Protein AF-A0A822CMD4-F1 (afdb_monomer_lite)

Structure (mmCIF, N/CA/C/O backbone):
data_AF-A0A822CMD4-F1
#
_entry.id   AF-A0A822CMD4-F1
#
loop_
_atom_site.group_PDB
_atom_site.id
_atom_site.type_symbol
_atom_site.label_atom_id
_atom_site.label_alt_id
_atom_site.label_comp_id
_atom_site.label_asym_id
_atom_site.label_entity_id
_atom_site.label_seq_id
_atom_site.pdbx_PDB_ins_code
_atom_site.Cartn_x
_atom_site.Cartn_y
_atom_site.Cartn_z
_atom_site.occupancy
_atom_site.B_iso_or_equiv
_atom_site.auth_seq_id
_atom_site.auth_comp_id
_atom_site.auth_asym_id
_atom_site.auth_atom_id
_atom_site.pdbx_PDB_model_num
ATOM 1 N N . ASP A 1 1 ? -13.955 -6.738 2.606 1.00 88.06 1 ASP A N 1
ATOM 2 C CA . ASP A 1 1 ? -14.002 -7.348 1.268 1.00 88.06 1 ASP A CA 1
ATOM 3 C C . ASP A 1 1 ? -12.618 -7.255 0.629 1.00 88.06 1 ASP A C 1
ATOM 5 O O . ASP A 1 1 ? -11.969 -6.223 0.788 1.00 88.06 1 ASP A O 1
ATOM 9 N N . ARG A 1 2 ? -12.146 -8.330 -0.015 1.00 91.56 2 ARG A N 1
ATOM 10 C CA . ARG A 1 2 ? -10.831 -8.388 -0.678 1.00 91.56 2 ARG A CA 1
ATOM 11 C C . ARG A 1 2 ? -10.803 -7.460 -1.897 1.00 91.56 2 ARG A C 1
ATOM 13 O O . ARG A 1 2 ? -9.840 -6.720 -2.068 1.00 91.56 2 ARG A O 1
ATOM 20 N N . SER A 1 3 ? -11.845 -7.481 -2.724 1.00 92.69 3 SER A N 1
ATOM 21 C CA . SER A 1 3 ? -11.917 -6.702 -3.971 1.00 92.69 3 SER A CA 1
ATOM 22 C C . SER A 1 3 ? -11.834 -5.196 -3.704 1.00 92.69 3 SER A C 1
ATOM 24 O O . SER A 1 3 ? -10.973 -4.516 -4.256 1.00 92.69 3 SER A O 1
ATOM 26 N N . LEU A 1 4 ? -12.649 -4.703 -2.769 1.00 94.25 4 LEU A N 1
ATOM 27 C CA . LEU A 1 4 ? -12.716 -3.292 -2.395 1.00 94.25 4 LEU A CA 1
ATOM 28 C C . LEU A 1 4 ? -11.395 -2.768 -1.819 1.00 94.25 4 LEU A C 1
ATOM 30 O O . LEU A 1 4 ? -10.968 -1.657 -2.127 1.00 94.25 4 LEU A O 1
ATOM 34 N N . LEU A 1 5 ? -10.728 -3.564 -0.976 1.00 93.81 5 LEU A N 1
ATOM 35 C CA . LEU A 1 5 ? -9.441 -3.166 -0.410 1.00 93.81 5 LEU A CA 1
ATOM 36 C C . LEU A 1 5 ? -8.370 -3.071 -1.505 1.00 93.81 5 LEU A C 1
ATOM 38 O O . LEU A 1 5 ? -7.602 -2.111 -1.511 1.00 93.81 5 LEU A O 1
ATOM 42 N N . LEU A 1 6 ? -8.344 -4.010 -2.456 1.00 93.62 6 LEU A N 1
ATOM 43 C CA . LEU A 1 6 ? -7.427 -3.957 -3.597 1.00 93.62 6 LEU A CA 1
ATOM 44 C C . LEU A 1 6 ? -7.693 -2.733 -4.485 1.00 93.62 6 LEU A C 1
ATOM 46 O O . LEU A 1 6 ? -6.749 -2.056 -4.889 1.00 93.62 6 LEU A O 1
ATOM 50 N N . GLU A 1 7 ? -8.959 -2.417 -4.752 1.00 94.62 7 GLU A N 1
ATOM 51 C CA . GLU A 1 7 ? -9.352 -1.226 -5.509 1.00 94.62 7 GLU A CA 1
ATOM 52 C C . GLU A 1 7 ? -8.893 0.060 -4.813 1.00 94.62 7 GLU A C 1
ATOM 54 O O . GLU A 1 7 ? -8.240 0.898 -5.432 1.00 94.62 7 GLU A O 1
ATOM 59 N N . ALA A 1 8 ? -9.110 0.179 -3.502 1.00 95.56 8 ALA A N 1
ATOM 60 C CA . ALA A 1 8 ? -8.611 1.312 -2.727 1.00 95.56 8 ALA A CA 1
ATOM 61 C C . ALA A 1 8 ? -7.078 1.445 -2.825 1.00 95.56 8 ALA A C 1
ATOM 63 O O . ALA A 1 8 ? -6.555 2.547 -3.006 1.00 95.56 8 ALA A O 1
ATOM 64 N N . LYS A 1 9 ? -6.334 0.332 -2.768 1.00 94.81 9 LYS A N 1
ATOM 65 C CA . LYS A 1 9 ? -4.873 0.354 -2.953 1.00 94.81 9 LYS A CA 1
ATOM 66 C C . LYS A 1 9 ? -4.467 0.776 -4.368 1.00 94.81 9 LYS A C 1
ATOM 68 O O . LYS A 1 9 ? -3.518 1.545 -4.506 1.00 94.81 9 LYS A O 1
ATOM 73 N N . ARG A 1 10 ? -5.188 0.330 -5.400 1.00 94.19 10 ARG A N 1
ATOM 74 C CA . ARG A 1 10 ? -4.987 0.727 -6.807 1.00 94.19 10 ARG A CA 1
ATOM 75 C C . ARG A 1 10 ? -5.275 2.208 -7.050 1.00 94.19 10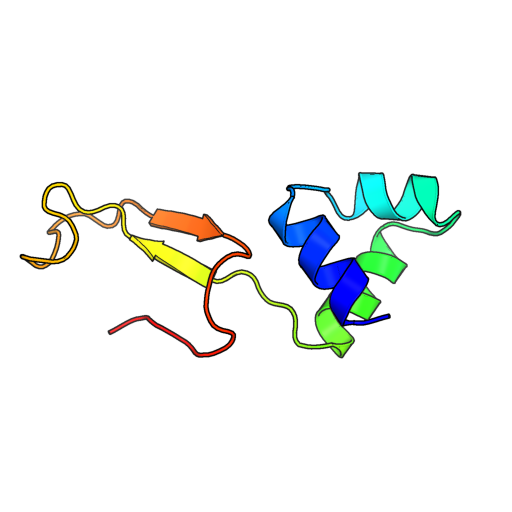 ARG A C 1
ATOM 77 O O . ARG A 1 10 ? -4.566 2.846 -7.821 1.00 94.19 10 ARG A O 1
ATOM 84 N N . LEU A 1 11 ? -6.251 2.771 -6.346 1.00 95.75 11 LEU A N 1
ATOM 85 C CA . LEU A 1 11 ? -6.552 4.206 -6.356 1.00 95.75 11 LEU A CA 1
ATOM 86 C C . LEU A 1 11 ? -5.533 5.048 -5.562 1.00 95.75 11 LEU A C 1
ATOM 88 O O . LEU A 1 11 ? -5.625 6.272 -5.554 1.00 95.75 11 LEU A O 1
ATOM 92 N N . GLY A 1 12 ? -4.558 4.416 -4.898 1.00 94.81 12 GLY A N 1
ATOM 93 C CA . GLY A 1 12 ? -3.486 5.102 -4.176 1.00 94.81 12 GLY A CA 1
ATOM 94 C C . GLY A 1 12 ? -3.783 5.392 -2.704 1.00 94.81 12 GLY A C 1
ATOM 95 O O . GLY A 1 12 ? -3.000 6.088 -2.056 1.00 94.81 12 GLY A O 1
ATOM 96 N N . PHE A 1 13 ? -4.863 4.849 -2.130 1.00 96.38 13 PHE A N 1
ATOM 97 C CA . PHE A 1 13 ? -5.134 5.030 -0.705 1.00 96.38 13 PHE A CA 1
ATOM 98 C C . PHE A 1 13 ? -4.084 4.313 0.157 1.00 96.38 13 PHE A C 1
ATOM 100 O O . PHE A 1 13 ? -3.813 3.113 0.020 1.00 96.38 13 PHE A O 1
ATOM 107 N N . SER A 1 14 ? -3.494 5.048 1.096 1.00 95.69 14 SER A N 1
ATOM 108 C CA . SER A 1 14 ? -2.610 4.492 2.125 1.00 95.69 14 SER A CA 1
ATOM 109 C C . SER A 1 14 ? -3.390 3.680 3.164 1.00 95.69 14 SER A C 1
ATOM 111 O O . SER A 1 14 ? -4.567 3.938 3.421 1.00 95.69 14 SER A O 1
ATOM 113 N N . ASP A 1 15 ? -2.712 2.733 3.821 1.00 95.50 15 ASP A N 1
ATOM 114 C CA . ASP A 1 15 ? -3.312 1.918 4.890 1.00 95.50 15 ASP A CA 1
ATOM 115 C C . ASP A 1 15 ? -3.787 2.825 6.050 1.00 95.50 15 ASP A C 1
ATOM 117 O O . ASP A 1 15 ? -4.836 2.582 6.646 1.00 95.50 15 ASP A O 1
ATOM 121 N N . LYS A 1 16 ? -3.086 3.946 6.285 1.00 96.69 16 LYS A N 1
ATOM 122 C CA . LYS A 1 16 ? -3.468 5.017 7.220 1.00 96.69 16 LYS A CA 1
ATOM 123 C C . LYS A 1 16 ? -4.736 5.779 6.823 1.00 96.69 16 LYS A C 1
ATOM 125 O O . LYS A 1 16 ? -5.491 6.206 7.691 1.00 96.69 16 LYS A O 1
ATOM 130 N N . GLN A 1 17 ? -4.965 6.028 5.535 1.00 97.06 17 GLN A N 1
ATOM 131 C CA . GLN A 1 17 ? -6.208 6.667 5.085 1.00 97.06 17 GLN A CA 1
ATOM 132 C C . GLN A 1 17 ? -7.376 5.694 5.217 1.00 97.06 17 GLN A C 1
ATOM 134 O O . GLN A 1 17 ? -8.400 6.052 5.790 1.00 97.06 17 GLN A O 1
ATOM 139 N N . ILE A 1 18 ? -7.195 4.452 4.765 1.00 96.00 18 ILE A N 1
ATOM 140 C CA . ILE A 1 18 ? -8.207 3.395 4.872 1.00 96.00 18 ILE A CA 1
ATOM 141 C C . ILE A 1 18 ? -8.596 3.179 6.338 1.00 96.00 18 ILE A C 1
ATOM 143 O O . ILE A 1 18 ? -9.781 3.124 6.657 1.00 96.00 18 ILE A O 1
ATOM 147 N N . SER A 1 19 ? -7.621 3.137 7.251 1.00 96.62 19 SER A N 1
ATOM 148 C CA . SER A 1 19 ? -7.893 2.920 8.673 1.00 96.62 19 SER A CA 1
ATOM 149 C C . SER A 1 19 ? -8.760 4.018 9.294 1.00 96.62 19 SER A C 1
ATOM 151 O O . SER A 1 19 ? -9.661 3.704 10.071 1.00 96.62 19 SER A O 1
ATOM 153 N N . LYS A 1 20 ? -8.573 5.283 8.887 1.00 96.94 20 LYS A N 1
ATOM 154 C CA . LYS A 1 20 ? -9.422 6.407 9.313 1.00 96.94 20 LYS A CA 1
ATOM 155 C C . LYS A 1 20 ? -10.876 6.240 8.875 1.00 96.94 20 LYS A C 1
ATOM 157 O O . LYS A 1 20 ? -11.767 6.452 9.689 1.00 96.94 20 LYS A O 1
ATOM 162 N N . TYR A 1 21 ? -11.120 5.853 7.622 1.00 94.44 21 TYR A N 1
ATOM 163 C CA . TYR A 1 21 ? -12.483 5.676 7.104 1.00 94.44 21 TYR A CA 1
ATOM 164 C C . TYR A 1 21 ? -13.167 4.418 7.651 1.00 94.44 21 TYR A C 1
ATOM 166 O O . TYR A 1 21 ? -14.380 4.404 7.825 1.00 94.44 21 TYR A O 1
ATOM 174 N N . CYS A 1 22 ? -12.395 3.377 7.967 1.00 92.75 22 CYS A N 1
ATOM 175 C CA . CYS A 1 22 ? -12.905 2.139 8.552 1.00 92.75 22 CYS A CA 1
ATOM 176 C C . CYS A 1 22 ? -12.997 2.167 10.090 1.00 92.75 22 CYS A C 1
ATOM 178 O O . CYS A 1 22 ? -13.395 1.165 10.680 1.00 92.75 22 CYS A O 1
ATOM 180 N N . GLY A 1 23 ? -12.597 3.262 10.753 1.00 94.75 23 GLY A N 1
ATOM 181 C CA . GLY A 1 23 ? -12.601 3.361 12.219 1.00 94.75 23 GLY A CA 1
ATOM 182 C C . GLY A 1 23 ? -11.693 2.333 12.903 1.00 94.75 23 GLY A C 1
ATOM 183 O O . GLY A 1 23 ? -12.018 1.822 13.973 1.00 94.75 23 GLY A O 1
ATOM 184 N N . THR A 1 24 ? -10.574 1.977 12.271 1.00 95.69 24 THR A N 1
ATOM 185 C CA . THR A 1 24 ? -9.652 0.937 12.744 1.00 95.69 24 THR A CA 1
ATOM 186 C C . THR A 1 24 ? -8.213 1.449 12.832 1.00 95.69 24 THR A C 1
ATOM 188 O O . THR A 1 24 ? -7.934 2.618 12.575 1.00 95.69 24 THR A O 1
ATOM 191 N N . THR A 1 25 ? -7.278 0.586 13.225 1.00 96.88 25 THR A N 1
ATOM 192 C CA . THR A 1 25 ? -5.852 0.919 13.272 1.00 96.88 25 THR A CA 1
ATOM 193 C C . THR A 1 25 ? -5.181 0.599 11.940 1.00 96.88 25 THR A C 1
ATOM 195 O O . THR A 1 25 ? -5.570 -0.322 11.223 1.00 96.88 25 THR A O 1
ATOM 198 N N . GLU A 1 26 ? -4.135 1.351 11.599 1.00 96.38 26 GLU A N 1
ATOM 199 C CA . GLU A 1 26 ? -3.330 1.095 10.396 1.00 96.38 26 GLU A CA 1
ATOM 200 C C . GLU A 1 26 ? -2.735 -0.323 10.390 1.00 96.38 26 GLU A C 1
ATOM 202 O O . GLU A 1 26 ? -2.739 -0.993 9.357 1.00 96.38 26 GLU A O 1
ATOM 207 N N . LEU A 1 27 ? -2.312 -0.816 11.560 1.00 96.69 27 LEU A N 1
ATOM 208 C CA . LEU A 1 27 ? -1.813 -2.183 11.728 1.00 96.69 27 LEU A CA 1
ATOM 209 C C . LEU A 1 27 ? -2.847 -3.227 11.299 1.00 96.69 27 LEU A C 1
ATOM 211 O O . LEU A 1 27 ? -2.508 -4.135 10.547 1.00 96.69 27 LEU A O 1
ATOM 215 N N . LYS A 1 28 ? -4.116 -3.059 11.686 1.00 96.12 28 LYS A N 1
ATOM 216 C CA . LYS A 1 28 ? -5.183 -4.006 11.344 1.00 96.12 28 LYS A CA 1
ATOM 217 C C . LYS A 1 28 ? -5.478 -4.043 9.842 1.00 96.12 28 LYS A C 1
ATOM 219 O O . LYS A 1 28 ? -5.741 -5.112 9.287 1.00 96.12 28 LYS A O 1
ATOM 224 N N . VAL A 1 29 ? -5.384 -2.898 9.160 1.00 95.75 29 VAL A N 1
ATOM 225 C CA . VAL A 1 29 ? -5.484 -2.828 7.690 1.00 95.75 29 VAL A CA 1
ATOM 226 C C . VAL A 1 29 ? -4.287 -3.521 7.032 1.00 95.75 29 VAL A C 1
ATOM 228 O O . VAL A 1 29 ? -4.474 -4.316 6.113 1.00 95.75 29 VAL A O 1
ATOM 231 N N . CYS A 1 30 ? -3.071 -3.283 7.530 1.00 95.25 30 CYS A N 1
ATOM 232 C CA . CYS A 1 30 ? -1.849 -3.919 7.030 1.00 95.25 30 CYS A CA 1
ATOM 233 C C . CYS A 1 30 ? -1.877 -5.449 7.205 1.00 95.25 30 CYS A C 1
ATOM 235 O O . CYS A 1 30 ? -1.528 -6.186 6.281 1.00 95.25 30 CYS A O 1
ATOM 237 N N . GLU A 1 31 ? -2.336 -5.941 8.355 1.00 95.81 31 GLU A N 1
ATOM 238 C CA . GLU A 1 31 ? -2.538 -7.369 8.619 1.00 95.81 31 GLU A CA 1
ATOM 239 C C . GLU A 1 31 ? -3.572 -7.974 7.674 1.00 95.81 31 GLU A C 1
ATOM 241 O O . GLU A 1 31 ? -3.288 -8.985 7.036 1.00 95.81 31 GLU A O 1
ATOM 246 N N . SER A 1 32 ? -4.726 -7.320 7.509 1.00 94.19 32 SER A N 1
ATOM 247 C CA . SER A 1 32 ? -5.773 -7.768 6.580 1.00 94.19 32 SER A CA 1
ATOM 248 C C . SER A 1 32 ? -5.242 -7.852 5.146 1.00 94.19 32 SER A C 1
ATOM 250 O O . SER A 1 32 ? -5.441 -8.850 4.456 1.00 94.19 32 SER A O 1
ATOM 252 N N . ARG A 1 33 ? -4.487 -6.838 4.703 1.00 94.00 33 ARG A N 1
ATOM 253 C CA . ARG A 1 33 ? -3.843 -6.809 3.383 1.00 94.00 33 ARG A CA 1
ATOM 254 C C . ARG A 1 33 ? -2.882 -7.992 3.198 1.00 94.00 33 ARG A C 1
ATOM 256 O O . ARG A 1 33 ? -2.930 -8.658 2.166 1.00 94.00 33 ARG A O 1
ATOM 263 N N . LYS A 1 34 ? -2.053 -8.294 4.205 1.00 92.19 34 LYS A N 1
ATOM 264 C CA . LYS A 1 34 ? -1.134 -9.449 4.198 1.00 92.19 34 LYS A CA 1
ATOM 265 C C . LYS A 1 34 ? -1.874 -10.789 4.198 1.00 92.19 34 LYS A C 1
ATOM 267 O O . LYS A 1 34 ? -1.474 -11.680 3.456 1.00 92.19 34 LYS A O 1
ATOM 272 N N . GLN A 1 35 ? -2.941 -10.923 4.986 1.00 93.81 35 GLN A N 1
ATOM 273 C CA . GLN A 1 35 ? -3.773 -12.132 5.045 1.00 93.81 35 GLN A CA 1
ATOM 274 C C . GLN A 1 35 ? -4.436 -12.436 3.699 1.00 93.81 35 GLN A C 1
ATOM 276 O O . GLN A 1 35 ? -4.519 -13.593 3.304 1.00 93.81 35 GLN A O 1
ATOM 281 N N . PHE A 1 36 ? -4.841 -11.405 2.954 1.00 91.00 36 PHE A N 1
ATOM 282 C CA . PHE A 1 36 ? -5.380 -11.561 1.600 1.00 91.00 36 PHE A CA 1
ATOM 283 C C . PHE A 1 36 ? -4.322 -11.781 0.509 1.00 91.00 36 PHE A C 1
ATOM 285 O O . PHE A 1 36 ? -4.678 -11.832 -0.672 1.00 91.00 36 PHE A O 1
ATOM 292 N N . GLY A 1 37 ? -3.039 -11.861 0.877 1.00 89.25 37 GLY A N 1
ATOM 293 C CA . GLY A 1 37 ? -1.934 -12.00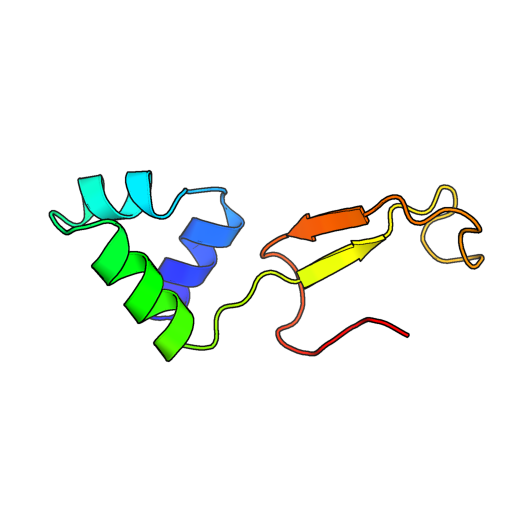4 -0.068 1.00 89.25 37 GLY A CA 1
ATOM 294 C C . GLY A 1 37 ? -1.675 -10.760 -0.922 1.00 89.25 37 GLY A C 1
ATOM 295 O O . GLY A 1 37 ? -0.910 -10.839 -1.873 1.00 89.25 37 GLY A O 1
ATOM 296 N N . MET A 1 38 ? -2.268 -9.605 -0.595 1.00 89.50 38 MET A N 1
ATOM 297 C CA . MET A 1 38 ? -2.118 -8.384 -1.389 1.00 89.50 38 MET A CA 1
ATOM 298 C C . MET A 1 38 ? -0.735 -7.768 -1.181 1.00 89.50 38 MET A C 1
ATOM 300 O O . MET A 1 38 ? -0.465 -7.061 -0.195 1.00 89.50 38 MET A O 1
ATOM 304 N N . ARG A 1 39 ? 0.145 -8.012 -2.142 1.00 89.31 39 ARG A N 1
ATOM 305 C CA . ARG A 1 39 ? 1.475 -7.415 -2.210 1.00 89.31 39 ARG A CA 1
ATOM 306 C C . ARG A 1 39 ? 1.532 -6.521 -3.438 1.00 89.31 39 ARG A C 1
ATOM 308 O O . ARG A 1 39 ? 1.007 -6.904 -4.477 1.00 89.31 39 ARG A O 1
ATOM 315 N N . PRO A 1 40 ? 2.117 -5.324 -3.329 1.00 90.69 40 PRO A N 1
ATOM 316 C CA . PRO A 1 40 ? 2.346 -4.542 -4.521 1.00 90.69 40 PRO A CA 1
ATOM 317 C C . PRO A 1 40 ? 3.430 -5.212 -5.372 1.00 90.69 40 PRO A C 1
ATOM 319 O O . PRO A 1 40 ? 4.335 -5.862 -4.841 1.00 90.69 40 PRO A O 1
ATOM 322 N N . SER A 1 41 ? 3.348 -5.015 -6.677 1.00 90.00 41 SER A N 1
ATOM 323 C CA . SER A 1 41 ? 4.335 -5.494 -7.636 1.00 90.00 41 SER A CA 1
ATOM 324 C C . SER A 1 41 ? 5.408 -4.429 -7.841 1.00 90.00 41 SER A C 1
ATOM 326 O O . SER A 1 41 ? 5.128 -3.226 -7.811 1.00 90.00 41 SER A O 1
ATOM 328 N N . VAL A 1 42 ? 6.640 -4.877 -8.059 1.0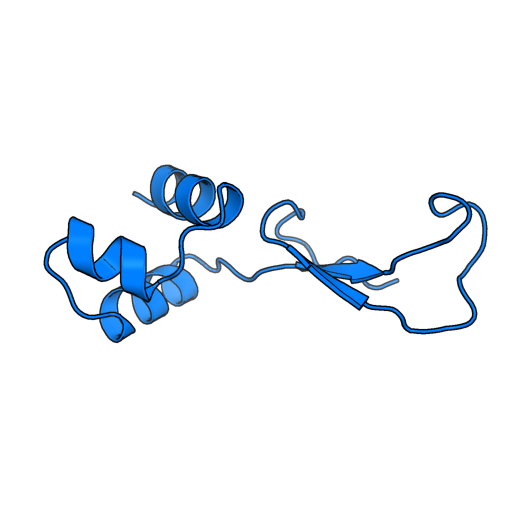0 89.56 42 VAL A N 1
ATOM 329 C CA . VAL A 1 42 ? 7.738 -4.018 -8.503 1.00 89.56 42 VAL A CA 1
ATOM 33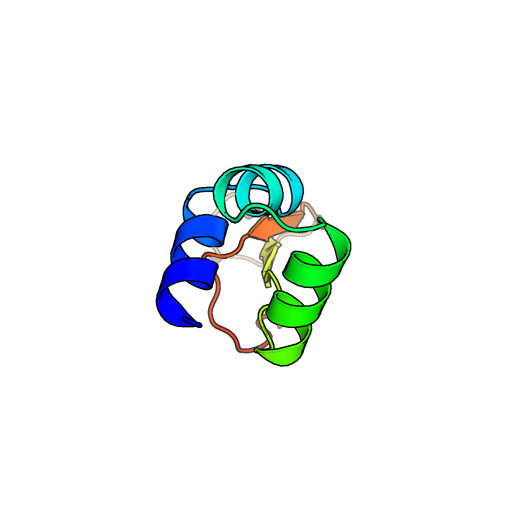0 C C . VAL A 1 42 ? 7.714 -4.002 -10.026 1.00 89.56 42 VAL A C 1
ATOM 332 O O . VAL A 1 42 ? 7.557 -5.049 -10.648 1.00 89.56 42 VAL A O 1
ATOM 335 N N . LYS A 1 43 ? 7.815 -2.821 -10.628 1.00 85.44 43 LYS A N 1
ATOM 336 C CA . LYS A 1 43 ? 7.891 -2.649 -12.078 1.00 85.44 43 LYS A CA 1
ATOM 337 C C . LYS A 1 43 ? 9.113 -1.806 -12.420 1.00 85.44 43 LYS A C 1
ATOM 339 O O . LYS A 1 43 ? 9.439 -0.858 -11.706 1.00 85.44 43 LYS A O 1
ATOM 344 N N . MET A 1 44 ? 9.783 -2.178 -13.504 1.00 85.81 44 MET A N 1
ATOM 345 C CA . MET A 1 44 ? 10.925 -1.451 -14.047 1.00 85.81 44 MET A CA 1
ATOM 346 C C . MET A 1 44 ? 10.438 -0.377 -15.022 1.00 85.81 44 MET A C 1
ATOM 348 O O . MET A 1 44 ? 9.511 -0.611 -15.801 1.00 85.81 44 MET A O 1
ATOM 352 N N . ILE A 1 45 ? 11.033 0.811 -14.951 1.00 84.38 45 ILE A N 1
ATOM 353 C CA . ILE A 1 45 ? 10.844 1.870 -15.940 1.00 84.38 45 ILE A CA 1
ATOM 354 C C . ILE A 1 45 ? 11.833 1.606 -17.062 1.00 84.38 45 ILE A C 1
ATOM 356 O O . ILE A 1 45 ? 13.041 1.730 -16.880 1.00 84.38 45 ILE A O 1
ATOM 360 N N . ASP A 1 46 ? 11.293 1.274 -18.224 1.00 79.75 46 ASP A N 1
ATOM 361 C CA . ASP A 1 46 ? 12.054 1.155 -19.454 1.00 79.75 46 ASP A CA 1
ATOM 362 C C . ASP A 1 46 ? 11.740 2.348 -20.369 1.00 79.75 46 ASP A C 1
ATOM 364 O O . ASP A 1 46 ? 10.603 2.825 -20.430 1.00 79.75 46 ASP A O 1
ATOM 368 N N . THR A 1 47 ? 12.751 2.855 -21.071 1.00 78.44 47 THR A N 1
ATOM 369 C CA . THR A 1 47 ? 12.615 3.973 -22.013 1.00 78.44 47 THR A CA 1
ATOM 370 C C . THR A 1 47 ? 11.927 3.554 -23.312 1.00 78.44 47 THR A C 1
ATOM 372 O O . THR A 1 47 ? 11.426 4.416 -24.034 1.00 78.44 47 THR A O 1
ATOM 375 N N . VAL A 1 48 ? 11.861 2.248 -23.597 1.00 81.06 48 VAL A N 1
ATOM 376 C CA . VAL A 1 48 ? 11.340 1.686 -24.858 1.00 81.06 48 VAL A CA 1
ATOM 377 C C . VAL A 1 48 ? 10.182 0.695 -24.675 1.00 81.06 48 VAL A C 1
ATOM 379 O O . VAL A 1 48 ? 9.930 -0.133 -25.549 1.00 81.06 48 VAL A O 1
ATOM 382 N N . PHE A 1 49 ? 9.435 0.790 -23.573 1.00 74.75 49 PHE A N 1
ATOM 383 C CA . PHE A 1 49 ? 8.231 -0.022 -23.329 1.00 74.75 49 PHE A CA 1
ATOM 384 C C . PHE A 1 49 ? 8.458 -1.548 -23.340 1.00 74.75 49 PHE A C 1
ATOM 386 O O . PHE A 1 49 ? 7.607 -2.298 -23.814 1.00 74.75 49 PHE A O 1
ATOM 393 N N . GLY A 1 50 ? 9.587 -2.026 -22.820 1.00 72.81 50 GLY A N 1
ATOM 394 C CA . GLY A 1 50 ? 9.902 -3.451 -22.703 1.00 72.81 50 GLY A CA 1
ATOM 395 C C . GLY A 1 50 ? 10.480 -4.076 -23.972 1.00 72.81 50 GLY A C 1
ATOM 396 O O . GLY A 1 50 ? 10.583 -5.297 -24.045 1.00 72.81 50 GLY A O 1
ATOM 397 N N . GLN A 1 51 ? 10.843 -3.279 -24.985 1.00 74.25 51 GLN A N 1
ATOM 398 C CA . GLN A 1 51 ? 11.464 -3.801 -26.212 1.00 74.25 51 GLN A CA 1
ATOM 399 C C . GLN A 1 51 ? 12.915 -4.245 -26.006 1.00 74.25 51 GLN A C 1
ATOM 401 O O . GLN A 1 51 ? 13.389 -5.135 -26.712 1.00 74.25 51 GLN A O 1
ATOM 406 N N . TRP A 1 52 ? 13.616 -3.639 -25.049 1.00 75.81 52 TRP A N 1
ATOM 407 C CA . TRP A 1 52 ? 14.989 -3.983 -24.697 1.00 75.81 52 TRP A CA 1
ATOM 408 C C . TRP A 1 52 ? 15.120 -4.048 -23.182 1.00 75.81 52 TRP A C 1
ATOM 410 O O . TRP A 1 52 ? 14.484 -3.289 -22.460 1.00 75.81 52 TRP A O 1
ATOM 420 N N . SER A 1 53 ? 15.970 -4.946 -22.689 1.00 72.69 53 SER A N 1
ATOM 421 C CA . SER A 1 53 ? 16.291 -4.991 -21.266 1.00 72.69 53 SER A CA 1
ATOM 422 C C . SER A 1 53 ? 16.952 -3.675 -20.859 1.00 72.69 53 SER A C 1
ATOM 424 O O . SER A 1 53 ? 17.992 -3.302 -21.413 1.00 72.69 53 SER A O 1
ATOM 426 N N . ALA A 1 54 ? 16.358 -2.964 -19.900 1.00 76.44 54 ALA A N 1
ATOM 427 C CA . ALA A 1 54 ? 16.976 -1.757 -19.376 1.00 76.44 54 ALA A CA 1
ATOM 428 C C . ALA A 1 54 ? 18.281 -2.129 -18.654 1.00 76.44 54 ALA A C 1
ATOM 430 O O . ALA A 1 54 ? 18.339 -3.093 -17.896 1.00 76.44 54 ALA A O 1
ATOM 431 N N . GLN A 1 55 ? 19.343 -1.352 -18.881 1.00 78.06 55 GLN A N 1
ATOM 432 C CA . GLN A 1 55 ? 20.625 -1.550 -18.192 1.00 78.06 55 GLN A CA 1
ATOM 433 C C . GLN A 1 55 ? 20.634 -1.006 -16.757 1.00 78.06 55 GLN A C 1
ATOM 435 O O . GLN A 1 55 ? 21.580 -1.260 -16.014 1.00 78.06 55 GLN A O 1
ATOM 440 N N . THR A 1 56 ? 19.610 -0.240 -16.380 1.00 81.12 56 THR A N 1
ATOM 441 C CA . THR A 1 56 ? 19.541 0.465 -15.100 1.00 81.12 56 THR A CA 1
ATOM 442 C C . THR A 1 56 ? 18.290 0.049 -14.341 1.00 81.12 56 THR A C 1
ATOM 444 O O . THR A 1 56 ? 17.183 0.147 -14.869 1.00 81.12 56 THR A O 1
ATOM 447 N N . ASP A 1 57 ? 18.459 -0.301 -13.067 1.00 84.56 57 ASP A N 1
ATOM 448 C CA . ASP A 1 57 ? 17.378 -0.706 -12.163 1.00 84.56 57 ASP A CA 1
ATOM 449 C C . ASP A 1 57 ? 16.565 0.495 -11.649 1.00 84.56 57 ASP A C 1
ATOM 451 O O . ASP A 1 57 ? 16.562 0.823 -10.459 1.00 84.56 57 ASP A O 1
ATOM 455 N N . TYR A 1 58 ? 15.862 1.186 -12.548 1.00 89.44 58 TYR A N 1
ATOM 456 C CA . TYR A 1 58 ? 14.949 2.264 -12.171 1.00 89.44 58 TYR A CA 1
ATOM 457 C C . TYR A 1 58 ? 13.547 1.706 -11.903 1.00 89.44 58 TYR A C 1
ATOM 459 O O . TYR A 1 58 ? 12.756 1.478 -12.817 1.00 89.44 58 TYR A O 1
ATOM 467 N N . LEU A 1 59 ? 13.258 1.434 -10.627 1.00 90.19 59 LEU A N 1
ATOM 468 C CA . LEU A 1 59 ? 12.087 0.668 -10.196 1.00 90.19 59 LEU A CA 1
ATOM 469 C C . LEU A 1 59 ? 11.032 1.541 -9.504 1.00 90.19 59 LEU A C 1
ATOM 471 O O . LEU A 1 59 ? 11.350 2.490 -8.787 1.00 90.19 59 LEU A O 1
ATOM 475 N N . TYR A 1 60 ? 9.766 1.156 -9.643 1.00 91.00 60 TYR A N 1
ATOM 476 C CA . TYR A 1 60 ? 8.650 1.695 -8.868 1.00 91.00 60 TYR A CA 1
ATOM 477 C C . TYR A 1 60 ? 7.718 0.578 -8.399 1.00 91.00 60 TYR A C 1
ATOM 479 O O . TYR A 1 60 ? 7.764 -0.556 -8.873 1.00 91.00 60 TYR A O 1
ATOM 487 N N . ILE A 1 61 ? 6.872 0.904 -7.425 1.00 91.88 61 ILE A N 1
ATOM 488 C CA . ILE A 1 61 ? 5.969 -0.044 -6.776 1.00 91.88 61 ILE A CA 1
ATOM 489 C C . ILE A 1 61 ? 4.534 0.316 -7.149 1.00 91.88 61 ILE A C 1
ATOM 491 O O . ILE A 1 61 ? 4.140 1.479 -7.058 1.00 91.88 61 ILE A O 1
ATOM 495 N N . THR A 1 62 ? 3.733 -0.673 -7.538 1.00 92.56 62 THR A N 1
ATOM 496 C CA . THR A 1 62 ? 2.337 -0.462 -7.934 1.00 92.56 62 THR A CA 1
ATOM 497 C C . THR A 1 62 ? 1.425 -1.597 -7.474 1.00 92.56 62 THR A C 1
ATOM 499 O O . THR A 1 62 ? 1.826 -2.753 -7.404 1.00 92.56 62 THR A O 1
ATOM 502 N N . TYR A 1 63 ? 0.167 -1.269 -7.174 1.00 92.12 63 TYR A N 1
ATOM 503 C CA . TYR A 1 63 ? -0.900 -2.252 -6.925 1.00 92.12 63 TYR A CA 1
ATOM 504 C C . TYR A 1 63 ? -1.678 -2.623 -8.206 1.00 92.12 63 TYR A C 1
ATOM 506 O O . TYR A 1 63 ? -2.635 -3.397 -8.154 1.00 92.12 63 TYR A O 1
ATOM 514 N N . HIS A 1 64 ? -1.273 -2.078 -9.359 1.00 88.81 64 HIS A N 1
ATOM 515 C CA . HIS A 1 64 ? -1.818 -2.403 -10.686 1.00 88.81 64 HIS A CA 1
ATOM 516 C C . HIS A 1 64 ? -1.087 -3.563 -11.380 1.00 88.81 64 HIS A C 1
ATOM 518 O O . HIS A 1 64 ? -1.212 -3.731 -12.586 1.00 88.81 64 HIS A O 1
ATOM 524 N N . GLY A 1 65 ? -0.306 -4.354 -10.643 1.00 79.94 65 GLY A N 1
ATOM 525 C CA . GLY A 1 65 ? 0.314 -5.565 -11.176 1.00 79.94 65 GLY A CA 1
ATOM 526 C C . GLY A 1 65 ? -0.591 -6.791 -11.058 1.00 79.94 65 GLY A C 1
ATOM 527 O O . GLY A 1 65 ? -1.565 -6.793 -10.298 1.00 79.94 65 GLY A O 1
ATOM 528 N N . ASN A 1 66 ? -0.246 -7.835 -11.811 1.00 65.50 66 ASN A N 1
ATOM 529 C CA . ASN A 1 66 ? -0.772 -9.174 -11.579 1.00 65.50 66 ASN A CA 1
ATOM 530 C C . ASN A 1 66 ? -0.176 -9.719 -10.269 1.00 65.50 66 ASN A C 1
ATOM 532 O O . ASN A 1 66 ? 0.964 -9.399 -9.927 1.00 65.50 66 ASN A O 1
ATOM 536 N N . ASP A 1 67 ? -0.954 -10.524 -9.535 1.00 55.34 67 ASP A N 1
ATOM 537 C CA . ASP A 1 67 ? -0.580 -11.130 -8.238 1.00 55.34 67 ASP A CA 1
ATOM 538 C C . ASP A 1 67 ? 0.621 -12.109 -8.360 1.00 55.34 67 ASP A C 1
ATOM 540 O O . ASP A 1 67 ? 1.092 -12.668 -7.368 1.00 55.34 67 ASP A O 1
ATOM 544 N N . GLU A 1 68 ? 1.140 -12.296 -9.573 1.00 46.00 68 GLU A N 1
ATOM 545 C CA . GLU A 1 68 ? 2.168 -13.254 -9.950 1.00 46.00 68 GLU A CA 1
ATOM 546 C C . GLU A 1 68 ? 3.476 -12.501 -10.205 1.00 46.00 68 GLU A C 1
ATOM 548 O O . GLU A 1 68 ? 3.515 -11.503 -10.923 1.00 46.00 68 GLU A O 1
ATOM 553 N N . HIS A 1 69 ? 4.537 -12.936 -9.532 1.00 44.34 69 HIS A N 1
ATOM 554 C CA . HIS A 1 69 ? 5.882 -12.391 -9.644 1.00 44.34 69 HIS A CA 1
ATOM 555 C C . HIS A 1 69 ? 6.315 -12.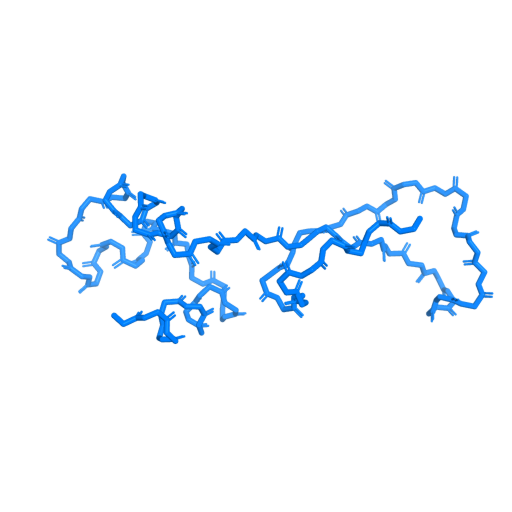207 -11.104 1.00 44.34 69 HIS A C 1
ATOM 557 O O . HIS A 1 69 ? 6.727 -13.160 -11.748 1.00 44.34 69 HIS A O 1
ATOM 563 N N . GLU A 1 70 ? 6.304 -10.971 -11.596 1.00 40.97 70 GLU A N 1
ATOM 564 C CA . GLU A 1 70 ? 7.019 -10.616 -12.821 1.00 40.97 70 GLU A CA 1
ATOM 565 C C . GLU A 1 70 ? 8.286 -9.858 -12.438 1.00 40.97 70 GLU A C 1
ATOM 567 O O . GLU A 1 70 ? 8.333 -8.627 -12.421 1.00 40.97 70 GLU A O 1
ATOM 572 N N . ILE A 1 71 ? 9.286 -10.648 -12.064 1.00 40.59 71 ILE A N 1
ATOM 573 C CA . ILE A 1 71 ? 10.693 -10.353 -12.318 1.00 40.59 71 ILE A CA 1
ATOM 574 C C . ILE A 1 71 ? 11.170 -11.538 -13.164 1.00 40.59 71 ILE A C 1
ATOM 576 O O . ILE A 1 71 ? 11.351 -12.629 -12.623 1.00 40.59 71 ILE A O 1
ATOM 580 N N . GLU A 1 72 ? 11.246 -11.341 -14.480 1.00 36.38 72 GLU A N 1
ATOM 581 C CA . GLU A 1 72 ? 12.216 -12.051 -15.327 1.00 36.38 72 GLU A CA 1
ATOM 582 C C . GLU A 1 72 ? 13.567 -11.343 -15.195 1.00 36.38 72 GLU A C 1
ATOM 584 O O . GLU A 1 72 ? 13.562 -10.087 -15.157 1.00 36.38 72 GLU A O 1
#

Foldseek 3Di:
DLVVLLVCVQVPDQLVNVCVVVVHDSVVSVVVCVVSLQDWAKDADDPPVPPDDDPDRRIDTHSPDDSDHPDD

Secondary structure (DSSP, 8-state):
-HHHHHHHHHTT--HHHHHHHTTS-HHHHHHHHHHTT--PEEEE--TTTTSS--SS--EEEESSS-SS----

pLDDT: mean 85.82, std 14.64, range [36.38, 97.06]

Sequence (72 aa):
DRSLLLEAKRLGFSDKQISKYCGTTELKVCESRKQFGMRPSVKMIDTVFGQWSAQTDYLYITYHGNDEHEIE

Radius of gyration: 14.87 Å; chains: 1; bo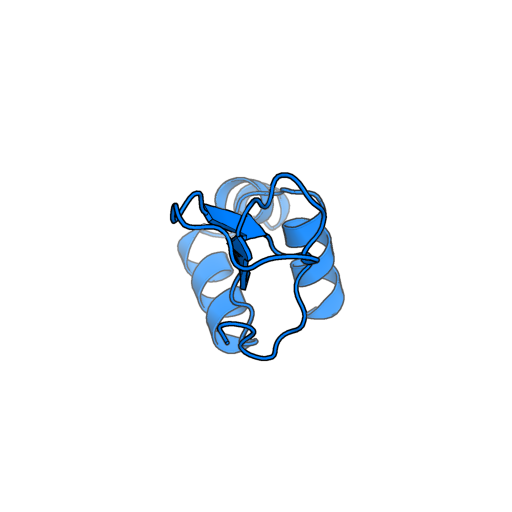unding box: 35×20×40 Å